Protein AF-X1IV33-F1 (afdb_monomer_lite)

Secondary structure (DSSP, 8-state):
--SHHHHHHHHHHHHHHHHHHHHHHHHH-----TT----PPPB-EEEEE-SSS-SBS---------S--TT-----SS---EEEEEESSB---------------TT----------

Sequence (117 aa):
MKKQIPFSIMAIGIVSLLVGSATFAYFSDTETSSDNTFTAGTFADLKLLDNNEDWGDGVTATWTATDMIPGQEFLFNVERVGLAYYSGTVPPDSLEITCNYSVDETSNPVESDTDPE

Organism: NCBI:txid412755

Structure (mmCIF, N/CA/C/O backbone):
data_AF-X1IV33-F1
#
_entry.id   AF-X1IV33-F1
#
loop_
_atom_site.group_PDB
_atom_site.id
_atom_site.type_symbol
_atom_site.label_atom_id
_atom_site.label_alt_id
_atom_site.label_comp_id
_atom_site.label_asym_id
_atom_site.label_entity_id
_atom_site.label_seq_id
_atom_site.pdbx_PDB_ins_code
_atom_site.Cartn_x
_atom_site.Cartn_y
_atom_site.Cartn_z
_atom_site.occupancy
_atom_site.B_iso_or_equiv
_atom_site.auth_seq_id
_atom_site.auth_comp_id
_atom_site.auth_asym_id
_atom_site.auth_atom_id
_atom_site.pdbx_PDB_model_num
ATOM 1 N N . MET A 1 1 ? -64.073 -13.142 61.816 1.00 56.25 1 MET A N 1
ATOM 2 C CA . MET A 1 1 ? -63.851 -12.907 60.368 1.00 56.25 1 MET A CA 1
ATOM 3 C C . MET A 1 1 ? -63.119 -11.587 60.027 1.00 56.25 1 MET A C 1
ATOM 5 O O . MET A 1 1 ? -62.959 -11.300 58.856 1.00 56.25 1 MET A O 1
ATOM 9 N N . LYS A 1 2 ? -62.579 -10.802 60.987 1.00 60.72 2 LYS A N 1
ATOM 10 C CA . LYS A 1 2 ? -61.935 -9.488 60.702 1.00 60.72 2 LYS A CA 1
ATOM 11 C C . LYS A 1 2 ? -60.402 -9.510 60.497 1.00 60.72 2 LYS A C 1
ATOM 13 O O . LYS A 1 2 ? -59.841 -8.524 60.044 1.00 60.72 2 LYS A O 1
ATOM 18 N N . LYS A 1 3 ? -59.719 -10.627 60.800 1.00 61.78 3 LYS A N 1
ATOM 19 C CA . LYS A 1 3 ? -58.250 -10.774 60.660 1.00 61.78 3 LYS A CA 1
ATOM 20 C C . LYS A 1 3 ? -57.781 -11.086 59.227 1.00 61.78 3 LYS A C 1
ATOM 22 O O . LYS A 1 3 ? -56.589 -11.045 58.960 1.00 61.78 3 LYS A O 1
ATOM 27 N N . GLN A 1 4 ? -58.704 -11.395 58.313 1.00 74.38 4 GLN A N 1
ATOM 28 C CA . GLN A 1 4 ? -58.365 -11.786 56.938 1.00 74.38 4 GLN A CA 1
ATOM 29 C C . GLN A 1 4 ? -58.073 -10.587 56.026 1.00 74.38 4 GLN A C 1
ATOM 31 O O . GLN A 1 4 ? -57.248 -10.692 55.127 1.00 74.38 4 GLN A O 1
ATOM 36 N N . ILE A 1 5 ? -58.675 -9.432 56.313 1.00 84.44 5 ILE A N 1
ATOM 37 C CA . ILE A 1 5 ? -58.436 -8.180 55.585 1.00 84.44 5 ILE A CA 1
ATOM 38 C C . ILE A 1 5 ? -56.978 -7.700 55.729 1.00 84.44 5 ILE A C 1
ATOM 40 O O . ILE A 1 5 ? -56.331 -7.509 54.702 1.00 84.44 5 ILE A O 1
ATOM 44 N N . PRO A 1 6 ? -56.396 -7.569 56.943 1.00 85.19 6 PRO A N 1
ATOM 45 C CA . PRO 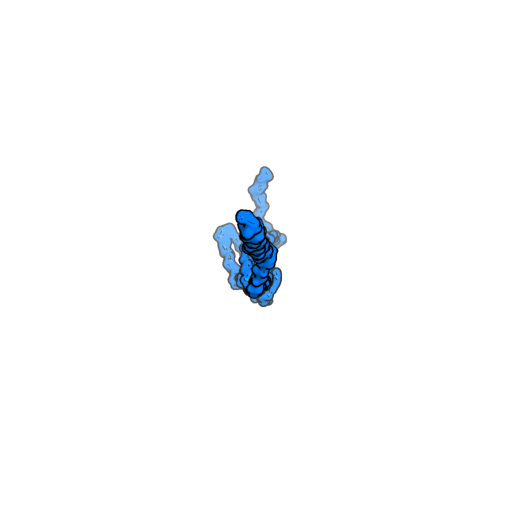A 1 6 ? -54.997 -7.153 57.069 1.00 85.19 6 PRO A CA 1
ATOM 46 C C . PRO A 1 6 ? -54.020 -8.176 56.474 1.00 85.19 6 PRO A C 1
ATOM 48 O O . PRO A 1 6 ? -53.000 -7.788 55.917 1.00 85.19 6 PRO A O 1
ATOM 51 N N . PHE A 1 7 ? -54.348 -9.470 56.523 1.00 88.69 7 PHE A N 1
ATOM 52 C CA . PHE A 1 7 ? -53.521 -10.516 55.921 1.00 88.69 7 PHE A CA 1
ATOM 53 C C . PHE A 1 7 ? -53.513 -10.442 54.386 1.00 88.69 7 PHE A C 1
ATOM 55 O O . PHE A 1 7 ? -52.470 -10.602 53.760 1.00 88.69 7 PHE A O 1
ATOM 62 N N . SER A 1 8 ? -54.661 -10.142 53.776 1.00 88.25 8 SER A N 1
ATOM 63 C CA . SER A 1 8 ? -54.775 -9.969 52.326 1.00 88.25 8 SER A CA 1
ATOM 64 C C . SER A 1 8 ? -54.055 -8.705 51.840 1.00 88.25 8 SER A C 1
ATOM 66 O O . SER A 1 8 ? -53.343 -8.757 50.841 1.00 88.25 8 SER A O 1
ATOM 68 N N . ILE A 1 9 ? -54.141 -7.602 52.592 1.00 92.06 9 ILE A N 1
ATOM 69 C CA . ILE A 1 9 ? -53.383 -6.370 52.310 1.00 92.06 9 ILE A CA 1
ATOM 70 C C . ILE A 1 9 ? -51.874 -6.620 52.424 1.00 92.06 9 ILE A C 1
ATOM 72 O O . ILE A 1 9 ? -51.110 -6.183 51.567 1.00 92.06 9 ILE A O 1
ATOM 76 N N . MET A 1 10 ? -51.444 -7.369 53.444 1.00 93.44 10 MET A N 1
ATOM 77 C CA . MET A 1 10 ? -50.041 -7.748 53.617 1.00 93.44 10 MET A CA 1
ATOM 78 C C . MET A 1 10 ? -49.538 -8.610 52.453 1.00 93.44 10 MET A C 1
ATOM 80 O O . MET A 1 10 ? -48.460 -8.351 51.928 1.00 93.44 10 MET A O 1
ATOM 84 N N . ALA A 1 11 ? -50.330 -9.587 52.002 1.00 94.06 11 ALA A N 1
ATOM 85 C CA . ALA A 1 11 ? -49.977 -10.427 50.860 1.00 94.06 11 ALA A CA 1
ATOM 86 C C . ALA A 1 11 ? -49.825 -9.613 49.563 1.00 94.06 11 ALA A C 1
ATOM 88 O O . ALA A 1 11 ? -48.844 -9.788 48.845 1.00 94.06 11 ALA A O 1
ATOM 89 N N . ILE A 1 12 ? -50.742 -8.678 49.291 1.00 94.44 12 ILE A N 1
ATOM 90 C CA . ILE A 1 12 ? -50.657 -7.787 48.123 1.00 94.44 12 ILE A CA 1
ATOM 91 C C . ILE A 1 12 ? -49.418 -6.890 48.218 1.00 94.44 12 ILE A C 1
ATOM 93 O O . ILE A 1 12 ? -48.691 -6.755 47.240 1.00 94.44 12 ILE A O 1
ATOM 97 N N . GLY A 1 13 ? -49.132 -6.322 49.393 1.00 95.31 13 GLY A N 1
ATOM 98 C CA . GLY A 1 13 ? -47.937 -5.502 49.606 1.00 95.31 13 GLY A CA 1
ATOM 99 C C . GLY A 1 13 ? -46.636 -6.260 49.328 1.00 95.31 13 GLY A C 1
ATOM 100 O O . GLY A 1 13 ? -45.744 -5.726 48.673 1.00 95.31 13 GLY A O 1
ATOM 101 N N . ILE A 1 14 ? -46.551 -7.521 49.762 1.00 95.75 14 ILE A N 1
ATOM 102 C CA . ILE A 1 14 ? -45.385 -8.383 49.520 1.00 95.75 14 ILE A CA 1
ATOM 103 C C . ILE A 1 14 ? -45.226 -8.688 48.026 1.00 95.75 14 ILE A C 1
ATOM 105 O O . ILE A 1 14 ? -44.123 -8.571 47.496 1.00 95.75 14 ILE A O 1
ATOM 109 N N . VAL A 1 15 ? -46.311 -9.035 47.328 1.00 95.69 15 VAL A N 1
ATOM 110 C CA . VAL A 1 15 ? -46.268 -9.313 45.882 1.00 95.69 15 VAL A CA 1
ATOM 111 C C . VAL A 1 15 ? -45.851 -8.069 45.097 1.00 95.69 15 VAL A C 1
ATOM 113 O O . VAL A 1 15 ? -44.978 -8.155 44.237 1.00 95.69 15 VAL A O 1
ATOM 116 N N . SER A 1 16 ? -46.406 -6.903 45.429 1.00 94.94 16 SER A N 1
ATOM 117 C CA . SER A 1 16 ? -46.044 -5.634 44.791 1.00 94.94 16 SER A CA 1
ATOM 118 C C . SER A 1 16 ? -44.576 -5.267 45.010 1.00 94.94 16 SER A C 1
ATOM 120 O O . SER A 1 16 ? -43.930 -4.781 44.086 1.00 94.94 16 SER A O 1
ATOM 122 N N . LEU A 1 17 ? -44.027 -5.532 46.200 1.00 95.44 17 LEU A N 1
ATOM 123 C CA . LEU A 1 17 ? -42.605 -5.327 46.491 1.00 95.44 17 LEU A CA 1
ATOM 124 C C . LEU A 1 17 ? -41.708 -6.265 45.681 1.00 95.44 17 LEU A C 1
ATOM 126 O O . LEU A 1 17 ? -40.700 -5.809 45.154 1.00 95.44 17 LEU A O 1
ATOM 130 N N . LEU A 1 18 ? -42.074 -7.544 45.562 1.00 94.75 18 LEU A N 1
ATOM 131 C CA . LEU A 1 18 ? -41.310 -8.533 44.793 1.00 94.75 18 LEU A CA 1
ATOM 132 C C . LEU A 1 18 ? -41.297 -8.211 43.296 1.00 94.75 18 LEU A C 1
ATOM 134 O O . LEU A 1 18 ? -40.245 -8.247 42.665 1.00 94.75 18 LEU A O 1
ATOM 138 N N . VAL A 1 19 ? -42.455 -7.870 42.726 1.00 94.94 19 VAL A N 1
ATOM 139 C CA . VAL A 1 19 ? -42.554 -7.508 41.304 1.00 94.94 19 VAL A CA 1
ATOM 140 C C . VAL A 1 19 ? -41.881 -6.160 41.049 1.00 94.94 19 VAL A C 1
ATOM 142 O O . VAL A 1 19 ? -41.137 -6.017 40.080 1.00 94.94 19 VAL A O 1
ATOM 145 N N . GLY A 1 20 ? -42.096 -5.180 41.929 1.00 94.38 20 GLY A N 1
ATOM 146 C CA . GLY A 1 20 ? -41.507 -3.850 41.812 1.00 94.38 20 GLY A CA 1
ATOM 147 C C . GLY A 1 20 ? -39.982 -3.872 41.882 1.00 94.38 20 GLY A C 1
ATOM 148 O O . GLY A 1 20 ? -39.334 -3.240 41.053 1.00 94.38 20 GLY A O 1
ATOM 149 N N . SER A 1 21 ? -39.400 -4.634 42.813 1.00 92.25 21 SER A N 1
ATOM 150 C CA . SER A 1 21 ? -37.943 -4.733 42.958 1.00 92.25 21 SER A CA 1
ATOM 151 C C . SER A 1 21 ? -37.289 -5.497 41.810 1.00 92.25 21 SER A C 1
ATOM 153 O O . SER A 1 21 ? -36.253 -5.059 41.321 1.00 92.25 21 SER A O 1
ATOM 155 N N . ALA A 1 22 ? -37.908 -6.579 41.326 1.00 90.56 22 ALA A N 1
ATOM 156 C CA . ALA A 1 22 ? -37.414 -7.326 40.170 1.00 90.56 22 ALA A CA 1
ATOM 157 C C . ALA A 1 22 ? -37.436 -6.478 38.890 1.00 90.56 22 ALA A C 1
ATOM 159 O O . ALA A 1 22 ? -36.470 -6.461 38.132 1.00 90.56 22 ALA A O 1
ATOM 160 N N . THR A 1 23 ? -38.523 -5.732 38.677 1.00 92.69 23 THR A N 1
ATOM 161 C CA . THR A 1 23 ? -38.667 -4.842 37.518 1.00 92.69 23 THR A CA 1
ATOM 162 C C . THR A 1 23 ? -37.685 -3.675 37.605 1.00 92.69 23 THR A C 1
ATOM 164 O O . THR A 1 23 ? -37.030 -3.349 36.621 1.00 92.69 23 THR A O 1
ATOM 167 N N . PHE A 1 24 ? -37.529 -3.076 38.791 1.00 94.44 24 PHE A N 1
ATOM 168 C CA . PHE A 1 24 ? -36.535 -2.030 39.023 1.00 94.44 24 PHE A CA 1
ATOM 169 C C . PHE A 1 24 ? -35.121 -2.539 38.752 1.00 94.44 24 PHE A C 1
ATOM 171 O O . PHE A 1 24 ? -34.408 -1.894 37.999 1.00 94.44 24 PHE A O 1
ATOM 178 N N . ALA A 1 25 ? -34.753 -3.711 39.2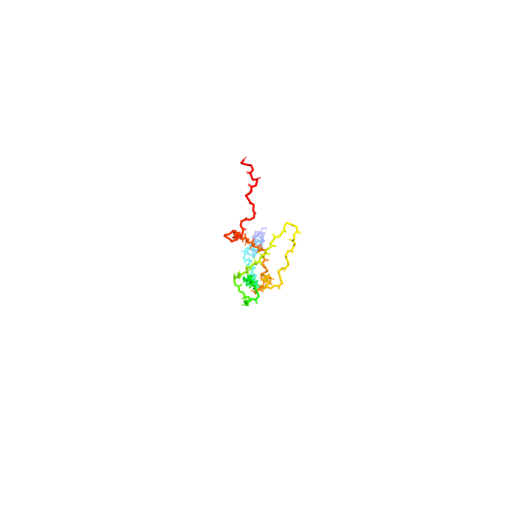81 1.00 89.50 25 ALA A N 1
ATOM 179 C CA . ALA A 1 25 ? -33.451 -4.322 39.037 1.00 89.50 25 ALA A CA 1
ATOM 180 C C . ALA A 1 25 ? -33.196 -4.530 37.536 1.00 89.50 25 ALA A C 1
ATOM 182 O O . ALA A 1 25 ? -32.165 -4.089 37.043 1.00 89.50 25 ALA A O 1
ATOM 183 N N . TYR A 1 26 ? -34.166 -5.095 36.806 1.00 89.69 26 TYR A N 1
ATOM 184 C CA . TYR A 1 26 ? -34.070 -5.329 35.359 1.00 89.69 26 TYR A CA 1
ATOM 185 C C . TYR A 1 26 ? -33.835 -4.046 34.548 1.00 89.69 26 TYR A C 1
ATOM 187 O O . TYR A 1 26 ? -33.067 -4.057 33.594 1.00 89.69 26 TYR A O 1
ATOM 195 N N . PHE A 1 27 ? -34.484 -2.935 34.913 1.00 92.06 27 PHE A N 1
ATOM 196 C CA . PHE A 1 27 ? -34.331 -1.658 34.201 1.00 92.06 27 PHE A CA 1
ATOM 197 C C . PHE A 1 27 ? -33.218 -0.759 34.749 1.00 92.06 27 PHE A C 1
ATOM 199 O O . PHE A 1 27 ? -32.835 0.200 34.084 1.00 92.06 27 PHE A O 1
ATOM 206 N N . SER A 1 28 ? -32.729 -1.022 35.960 1.00 91.81 28 SER A N 1
ATOM 207 C CA . SER A 1 28 ? -31.590 -0.313 36.547 1.00 91.81 28 SER A CA 1
ATOM 208 C C . SER A 1 28 ? -30.252 -0.928 36.156 1.00 91.81 28 SER A C 1
ATOM 210 O O . SER A 1 28 ? -29.217 -0.294 36.361 1.00 91.81 28 SER A O 1
ATOM 212 N N . ASP A 1 29 ? -30.273 -2.157 35.636 1.00 83.25 29 ASP A N 1
ATOM 213 C CA . ASP A 1 29 ? -29.064 -2.864 35.258 1.00 83.25 29 ASP A CA 1
ATOM 214 C C . ASP A 1 29 ? -28.351 -2.117 34.128 1.00 83.25 29 ASP A C 1
ATOM 216 O O . ASP A 1 29 ? -28.918 -1.833 33.071 1.00 83.25 29 ASP A O 1
ATOM 220 N N . THR A 1 30 ? -27.114 -1.717 34.400 1.00 86.56 30 THR A N 1
ATOM 221 C CA . THR A 1 30 ? -26.260 -0.993 33.462 1.00 86.56 30 THR A CA 1
ATOM 222 C C . THR A 1 30 ? -24.955 -1.753 33.376 1.00 86.56 30 THR A C 1
ATOM 224 O O . THR A 1 30 ? -24.044 -1.558 34.183 1.00 86.56 30 THR A O 1
ATOM 227 N N . GLU A 1 31 ? -24.869 -2.619 32.376 1.00 80.75 31 GLU A N 1
ATOM 228 C CA . GLU A 1 31 ? -23.650 -3.354 32.084 1.00 80.75 31 GLU A CA 1
ATOM 229 C C . GLU A 1 31 ? -22.600 -2.388 31.527 1.00 80.75 31 GLU A C 1
ATOM 231 O O . GLU A 1 31 ? -22.704 -1.872 30.410 1.00 80.75 31 GLU A O 1
ATOM 236 N N . THR A 1 32 ? -21.581 -2.102 32.334 1.00 84.50 32 THR A N 1
ATOM 237 C CA . THR A 1 32 ? -20.421 -1.330 31.888 1.00 84.50 32 THR A CA 1
ATOM 238 C C . THR A 1 32 ? -19.411 -2.297 31.301 1.00 84.50 32 THR A C 1
ATOM 240 O O . THR A 1 32 ? -18.742 -3.028 32.025 1.00 84.50 32 THR A O 1
ATOM 243 N N . SER A 1 33 ? -19.273 -2.287 29.978 1.00 80.44 33 SER A N 1
ATOM 244 C CA . SER A 1 33 ? -18.199 -3.022 29.318 1.00 80.44 33 SER A CA 1
ATOM 245 C C . SER A 1 33 ? -16.895 -2.222 29.427 1.00 80.44 33 SER A C 1
ATOM 247 O O . SER A 1 33 ? -16.575 -1.383 28.581 1.00 80.44 33 SER A O 1
ATOM 249 N N . SER A 1 34 ? -16.184 -2.432 30.534 1.00 81.62 34 SER A N 1
ATOM 250 C CA . SER A 1 34 ? -14.814 -1.968 30.757 1.00 81.62 34 SER A CA 1
ATOM 251 C C . SER A 1 34 ? -13.819 -2.865 30.010 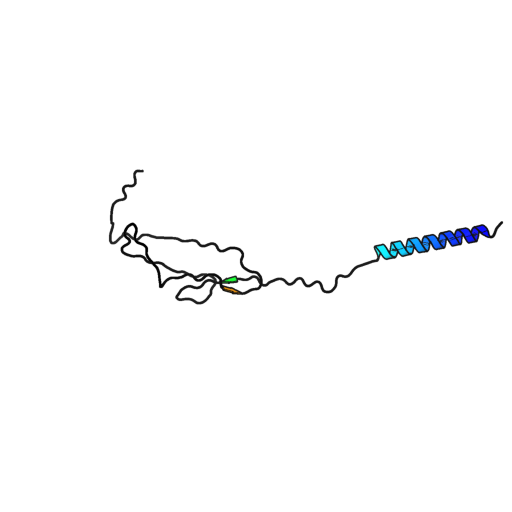1.00 81.62 34 SER A C 1
ATOM 253 O O . SER A 1 34 ? -14.088 -4.043 29.803 1.00 81.62 34 SER A O 1
ATOM 255 N N . ASP A 1 35 ? -12.684 -2.302 29.594 1.00 78.25 35 ASP A N 1
ATOM 256 C CA . ASP A 1 35 ? -11.597 -2.981 28.859 1.00 78.25 35 ASP A CA 1
ATOM 257 C C . ASP A 1 35 ? -11.833 -3.263 27.361 1.00 78.25 35 ASP A C 1
ATOM 259 O O . ASP A 1 35 ? -11.067 -3.990 26.724 1.00 78.25 35 ASP A O 1
ATOM 263 N N . ASN A 1 36 ? -12.816 -2.608 26.735 1.00 71.81 36 ASN A N 1
ATOM 264 C CA . ASN A 1 36 ? -12.882 -2.569 25.273 1.00 71.81 36 ASN A CA 1
ATOM 265 C C . ASN A 1 36 ? -11.725 -1.739 24.708 1.00 71.81 36 ASN A C 1
ATOM 267 O O . ASN A 1 36 ? -11.676 -0.520 24.876 1.00 71.81 36 ASN A O 1
ATOM 271 N N . THR A 1 37 ? -10.813 -2.395 23.997 1.00 78.31 37 THR A N 1
ATOM 272 C CA . THR A 1 37 ? -9.699 -1.729 23.318 1.00 78.31 37 THR A CA 1
ATOM 273 C C . THR A 1 37 ? -9.989 -1.672 21.822 1.00 78.31 37 THR A C 1
ATOM 275 O O . THR A 1 37 ? -9.876 -2.674 21.121 1.00 78.31 37 THR A O 1
ATOM 278 N N . PHE A 1 38 ? -10.346 -0.494 21.311 1.00 70.94 38 PHE A N 1
ATOM 279 C CA . PHE A 1 38 ? -10.332 -0.235 19.871 1.00 70.94 38 PHE A CA 1
ATOM 280 C C . PHE A 1 38 ? -8.910 0.153 19.469 1.00 70.94 38 PHE A C 1
ATOM 282 O O . PHE A 1 38 ? -8.537 1.325 19.503 1.00 70.94 38 PHE A O 1
ATOM 289 N N . THR A 1 39 ? -8.084 -0.835 19.129 1.00 77.12 39 THR A N 1
ATOM 290 C CA . THR A 1 39 ? -6.768 -0.557 18.551 1.00 77.12 39 THR A CA 1
ATOM 291 C C . THR A 1 39 ? -6.961 -0.138 17.100 1.00 77.12 39 THR A C 1
ATOM 293 O O . THR A 1 39 ? -7.165 -0.975 16.224 1.00 77.12 39 THR A O 1
ATOM 296 N N . ALA A 1 40 ? -6.900 1.166 16.837 1.00 73.25 40 ALA A N 1
ATOM 297 C CA . ALA A 1 40 ? -6.696 1.642 15.478 1.00 73.25 40 ALA A CA 1
ATOM 298 C C . ALA A 1 40 ? -5.316 1.156 15.005 1.00 73.25 40 ALA A C 1
ATOM 300 O O . ALA A 1 40 ? -4.311 1.380 15.684 1.00 73.25 40 ALA A O 1
ATOM 301 N N . GLY A 1 41 ? -5.268 0.451 13.873 1.00 72.50 41 GLY A N 1
ATOM 302 C CA . GLY A 1 41 ? -3.999 0.160 13.212 1.00 72.50 41 GLY A CA 1
ATOM 303 C C . GLY A 1 41 ? -3.344 1.452 12.721 1.00 72.50 41 GLY A C 1
ATOM 304 O O . GLY A 1 41 ? -4.020 2.464 12.528 1.00 72.50 41 GLY A O 1
ATOM 305 N N . THR A 1 42 ? -2.029 1.441 12.516 1.00 78.25 42 THR A N 1
ATOM 306 C CA . THR A 1 42 ? -1.382 2.542 11.799 1.00 78.25 42 THR A CA 1
ATOM 307 C C . THR A 1 42 ? -1.627 2.356 10.308 1.00 78.25 42 THR A C 1
ATOM 309 O O . THR A 1 42 ? -1.455 1.248 9.793 1.00 78.25 42 THR A O 1
ATOM 312 N N . PHE A 1 43 ? -2.048 3.426 9.624 1.00 66.75 43 PHE A N 1
ATOM 313 C CA . PHE A 1 43 ? -2.110 3.439 8.164 1.00 66.75 43 PHE A CA 1
ATOM 314 C C . PHE A 1 43 ? -0.725 3.063 7.641 1.00 66.75 43 PHE A C 1
ATOM 316 O O . PHE A 1 43 ? 0.245 3.766 7.930 1.00 66.75 43 PHE A O 1
ATOM 323 N N . ALA A 1 44 ? -0.624 1.919 6.964 1.00 69.94 44 ALA A N 1
ATOM 324 C CA . ALA A 1 44 ? 0.623 1.554 6.331 1.00 69.94 44 ALA A CA 1
ATOM 325 C C . ALA A 1 44 ? 0.752 2.340 5.040 1.00 69.94 44 ALA A C 1
ATOM 327 O O . ALA A 1 44 ? -0.173 2.393 4.231 1.00 69.94 44 ALA A O 1
ATOM 328 N N . ASP A 1 45 ? 1.919 2.936 4.881 1.00 78.44 45 ASP A N 1
ATOM 329 C CA . ASP A 1 45 ? 2.303 3.577 3.645 1.00 78.44 45 ASP A CA 1
ATOM 330 C C . ASP A 1 45 ? 3.096 2.577 2.807 1.00 78.44 45 ASP A C 1
ATOM 332 O O . ASP A 1 45 ? 4.039 1.955 3.316 1.00 78.44 45 ASP A O 1
ATOM 336 N N . LEU A 1 46 ? 2.674 2.373 1.559 1.00 84.44 46 LEU A N 1
ATOM 337 C CA . LEU A 1 46 ? 3.378 1.513 0.620 1.00 84.44 46 LEU A CA 1
ATOM 338 C C . LEU A 1 46 ? 4.498 2.333 -0.009 1.00 84.44 46 LEU A C 1
ATOM 340 O O . LEU A 1 46 ? 4.247 3.229 -0.808 1.00 84.44 46 LEU A O 1
ATOM 344 N N . LYS A 1 47 ? 5.737 1.996 0.334 1.00 87.69 47 LYS A N 1
ATOM 345 C CA . LYS A 1 47 ? 6.920 2.616 -0.247 1.00 87.69 47 LYS A CA 1
ATOM 346 C C . LYS A 1 47 ? 7.401 1.836 -1.465 1.00 87.69 47 LYS A C 1
ATOM 348 O O . LYS A 1 47 ? 7.289 0.606 -1.540 1.00 87.69 47 LYS A O 1
ATOM 353 N N . LEU A 1 48 ? 7.993 2.574 -2.389 1.00 88.62 48 LEU A N 1
ATOM 354 C CA . LEU A 1 48 ? 8.596 2.107 -3.629 1.00 88.62 48 LEU A CA 1
ATOM 355 C C . LEU A 1 48 ? 10.100 2.398 -3.596 1.00 88.62 48 LEU A C 1
ATOM 357 O O . LEU A 1 48 ? 10.524 3.326 -2.916 1.00 88.62 48 LEU 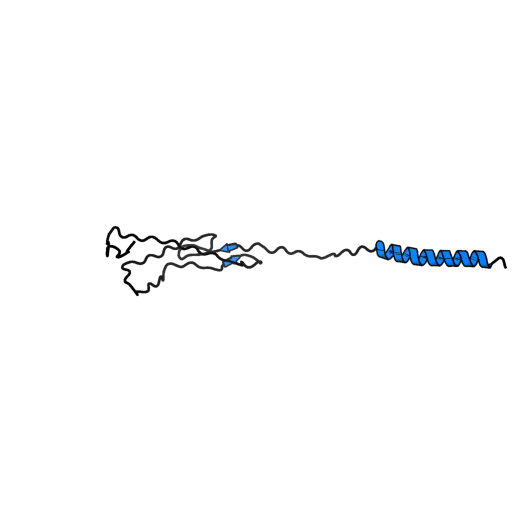A O 1
ATOM 361 N N . LEU A 1 49 ? 10.904 1.617 -4.311 1.00 90.50 49 LEU A N 1
ATOM 362 C CA . LEU A 1 49 ? 12.318 1.933 -4.558 1.00 90.50 49 LEU A CA 1
ATOM 363 C C . LEU A 1 49 ? 12.656 1.722 -6.028 1.00 90.50 49 LEU A C 1
ATOM 365 O O . LEU A 1 49 ? 11.990 0.935 -6.705 1.00 90.50 49 LEU A O 1
ATOM 369 N N . ASP A 1 50 ? 13.729 2.340 -6.498 1.00 89.62 50 ASP A N 1
ATOM 370 C CA . ASP A 1 50 ? 14.360 1.979 -7.764 1.00 89.62 50 ASP A CA 1
ATOM 371 C C . ASP A 1 50 ? 15.850 1.639 -7.563 1.00 89.62 50 ASP A C 1
ATOM 373 O O . ASP A 1 50 ? 16.274 1.239 -6.476 1.00 89.62 50 ASP A O 1
ATOM 377 N N . ASN A 1 51 ? 16.656 1.655 -8.624 1.00 85.69 51 ASN A N 1
ATOM 378 C CA . ASN A 1 51 ? 18.075 1.310 -8.509 1.00 85.69 51 ASN A CA 1
ATOM 379 C C . ASN A 1 51 ? 18.947 2.406 -7.893 1.00 85.69 51 ASN A C 1
ATOM 381 O O . ASN A 1 51 ? 20.073 2.100 -7.498 1.00 85.69 51 ASN A O 1
ATOM 385 N N . ASN A 1 52 ? 18.461 3.641 -7.822 1.00 85.44 52 ASN A N 1
ATOM 386 C CA . ASN A 1 52 ? 19.248 4.806 -7.439 1.00 85.44 52 ASN A CA 1
ATOM 387 C C . ASN A 1 52 ? 18.691 5.530 -6.199 1.00 85.44 52 ASN A C 1
ATOM 389 O O . ASN A 1 52 ? 19.253 6.539 -5.772 1.00 85.44 52 ASN A O 1
ATOM 393 N N . GLU A 1 53 ? 17.615 5.009 -5.614 1.00 87.06 53 GLU A N 1
ATOM 394 C CA . GLU A 1 53 ? 16.871 5.623 -4.516 1.00 87.06 53 GLU A CA 1
ATOM 395 C C . GLU A 1 53 ? 16.539 4.598 -3.413 1.00 87.06 53 GLU A C 1
ATOM 397 O O . GLU A 1 53 ? 16.354 3.407 -3.679 1.00 87.06 53 GLU A O 1
ATOM 402 N N . ASP A 1 54 ? 16.449 5.065 -2.162 1.00 88.44 54 ASP A N 1
ATOM 403 C CA . ASP A 1 54 ? 15.892 4.295 -1.039 1.00 88.44 54 ASP A CA 1
ATOM 404 C C . ASP A 1 54 ? 14.346 4.287 -1.080 1.00 88.44 54 ASP A C 1
ATOM 406 O O . ASP A 1 54 ? 13.725 4.989 -1.873 1.00 88.44 54 ASP A O 1
ATOM 410 N N . TRP A 1 55 ?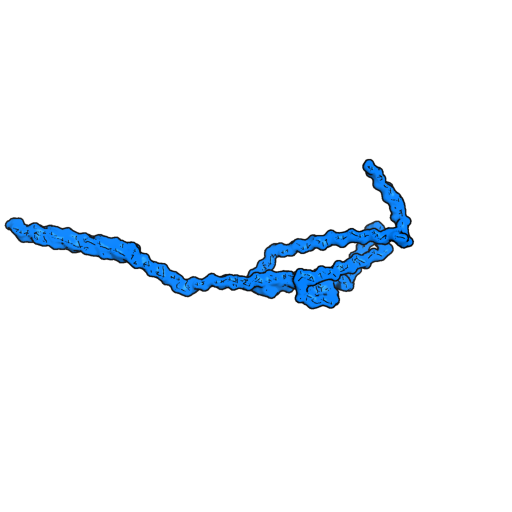 13.706 3.507 -0.199 1.00 89.94 55 TRP A N 1
ATOM 411 C CA . TRP A 1 55 ? 12.242 3.424 -0.093 1.00 89.94 55 TRP A CA 1
ATOM 412 C C . TRP A 1 55 ? 11.572 4.799 0.115 1.00 89.94 55 TRP A C 1
ATOM 414 O O . TRP A 1 55 ? 11.780 5.443 1.146 1.00 89.94 55 TRP A O 1
ATOM 424 N N . GLY A 1 56 ? 10.704 5.203 -0.815 1.00 88.00 56 GLY A N 1
ATOM 425 C CA . GLY A 1 56 ? 9.977 6.478 -0.809 1.00 88.00 56 GLY A CA 1
ATOM 426 C C . GLY A 1 56 ? 8.554 6.385 -1.374 1.00 88.00 56 GLY A C 1
ATOM 427 O O . GLY A 1 56 ? 8.070 5.300 -1.688 1.00 88.00 56 GLY A O 1
ATOM 428 N N . ASP A 1 57 ? 7.872 7.527 -1.485 1.00 84.69 57 ASP A N 1
ATOM 429 C CA . ASP A 1 57 ? 6.433 7.607 -1.838 1.00 84.69 57 ASP A CA 1
ATOM 430 C C . ASP A 1 57 ? 6.180 7.603 -3.351 1.00 84.69 57 ASP A C 1
ATOM 432 O O . ASP A 1 57 ? 5.046 7.526 -3.818 1.00 84.69 57 ASP A O 1
ATOM 436 N N . GLY A 1 58 ? 7.250 7.703 -4.131 1.00 83.12 58 GLY A N 1
ATOM 437 C CA . GLY A 1 58 ? 7.225 7.710 -5.580 1.00 83.12 58 GLY A CA 1
ATOM 438 C C . GLY A 1 58 ? 8.643 7.554 -6.096 1.00 83.12 58 GLY A C 1
ATOM 439 O O . GLY A 1 58 ? 9.562 8.149 -5.542 1.00 83.12 58 GLY A O 1
ATOM 440 N N . VAL A 1 59 ? 8.797 6.749 -7.142 1.00 86.00 59 VAL A N 1
ATOM 441 C CA . VAL A 1 59 ? 10.074 6.498 -7.818 1.00 86.00 59 VAL A CA 1
ATOM 442 C C . VAL A 1 59 ? 9.862 6.585 -9.319 1.00 86.00 59 VAL A C 1
ATOM 444 O O . VAL A 1 59 ? 8.751 6.352 -9.803 1.00 86.00 59 VAL A O 1
ATOM 447 N N . THR A 1 60 ? 10.909 6.928 -10.065 1.00 84.00 60 THR A N 1
ATOM 448 C CA . THR A 1 60 ? 10.844 7.031 -11.528 1.00 84.00 60 THR A CA 1
ATOM 449 C C . THR A 1 60 ? 11.949 6.191 -12.154 1.00 84.00 60 THR A C 1
ATOM 451 O O . THR A 1 60 ? 13.096 6.613 -12.224 1.00 84.00 60 THR A O 1
ATOM 454 N N . ALA A 1 61 ? 11.585 5.028 -12.695 1.00 82.88 61 ALA A N 1
ATOM 455 C CA . ALA A 1 61 ? 12.481 4.222 -13.518 1.00 82.88 61 ALA A CA 1
ATOM 456 C C . ALA A 1 61 ? 12.237 4.508 -15.011 1.00 82.88 61 ALA A C 1
ATOM 458 O O . ALA A 1 61 ? 11.089 4.625 -15.441 1.00 82.88 61 ALA A O 1
ATOM 459 N N . THR A 1 62 ? 13.308 4.621 -15.802 1.00 82.25 62 THR A N 1
ATOM 460 C CA . THR A 1 62 ? 13.230 4.926 -17.243 1.00 82.25 62 THR A CA 1
ATOM 461 C C . THR A 1 62 ? 13.895 3.836 -18.064 1.00 82.25 62 THR A C 1
ATOM 463 O O . THR A 1 62 ? 15.100 3.874 -18.219 1.00 82.25 62 THR A O 1
ATOM 466 N N . TRP A 1 63 ? 13.128 2.921 -18.652 1.00 84.56 63 TRP A N 1
ATOM 467 C CA . TRP A 1 63 ? 13.681 1.851 -19.486 1.00 84.56 63 TRP A CA 1
ATOM 468 C C . TRP A 1 63 ? 14.000 2.311 -20.905 1.00 84.56 63 TRP A C 1
ATOM 470 O O . TRP A 1 63 ? 13.101 2.703 -21.647 1.00 84.56 63 TRP A O 1
ATOM 480 N N . THR A 1 64 ? 15.273 2.217 -21.300 1.00 84.00 64 THR A N 1
ATOM 481 C CA . THR A 1 64 ? 15.718 2.581 -22.657 1.00 84.00 64 THR A CA 1
ATOM 482 C C . THR A 1 64 ? 16.127 1.348 -23.456 1.00 84.00 64 THR A C 1
ATOM 484 O O . THR A 1 64 ? 17.133 0.707 -23.150 1.00 84.00 64 THR A O 1
ATOM 487 N N . ALA A 1 65 ? 15.373 1.031 -24.509 1.00 83.75 65 ALA A N 1
ATOM 488 C CA . ALA A 1 65 ? 15.757 0.044 -25.516 1.00 83.75 65 ALA A CA 1
ATOM 489 C C . ALA A 1 65 ? 16.184 0.756 -26.805 1.00 83.75 65 ALA A C 1
ATOM 491 O O . ALA A 1 65 ? 15.484 1.645 -27.286 1.00 83.75 65 ALA A O 1
ATOM 492 N N . THR A 1 66 ? 17.320 0.354 -27.374 1.00 83.44 66 THR A N 1
ATOM 493 C CA . THR A 1 66 ? 17.818 0.854 -28.664 1.00 83.44 66 THR A CA 1
ATOM 494 C C . THR A 1 66 ? 17.858 -0.274 -29.685 1.00 83.44 66 THR A C 1
ATOM 496 O O . THR A 1 66 ? 17.939 -1.439 -29.305 1.00 83.44 66 THR A O 1
ATOM 499 N N . ASP A 1 67 ? 17.809 0.067 -30.976 1.00 82.25 67 ASP A N 1
ATOM 500 C CA . ASP A 1 67 ? 17.901 -0.899 -32.083 1.00 82.25 67 ASP A CA 1
ATOM 501 C C . ASP A 1 67 ? 16.889 -2.052 -31.960 1.00 82.25 67 ASP A C 1
ATOM 503 O O . ASP A 1 67 ? 17.204 -3.230 -32.158 1.00 82.25 67 ASP A O 1
ATOM 507 N N . MET A 1 68 ? 15.655 -1.716 -31.573 1.00 81.12 68 MET A N 1
ATOM 508 C CA . MET A 1 68 ? 14.588 -2.699 -31.446 1.00 81.12 68 MET A CA 1
ATOM 509 C C . MET A 1 68 ? 14.256 -3.298 -32.814 1.00 81.12 68 MET A C 1
ATOM 511 O O . MET A 1 68 ? 13.921 -2.578 -33.751 1.00 81.12 68 MET A O 1
ATOM 515 N N . ILE A 1 69 ? 14.313 -4.627 -32.914 1.00 82.81 69 ILE A N 1
ATOM 516 C CA . ILE A 1 69 ? 13.854 -5.373 -34.089 1.00 82.81 69 ILE A CA 1
ATOM 517 C C . ILE A 1 69 ? 12.605 -6.197 -33.741 1.00 82.81 69 ILE A C 1
ATOM 519 O O . ILE A 1 69 ? 12.465 -6.637 -32.593 1.00 82.81 69 ILE A O 1
ATOM 523 N N . PRO A 1 70 ? 11.701 -6.450 -34.706 1.00 83.62 70 PRO A N 1
ATOM 524 C CA . PRO A 1 70 ? 10.515 -7.263 -34.463 1.00 83.62 70 PRO A CA 1
ATOM 525 C C . PRO A 1 70 ? 10.861 -8.645 -33.894 1.00 83.62 70 PRO A C 1
ATOM 527 O O . PRO A 1 70 ? 11.696 -9.366 -34.438 1.00 83.62 70 PRO A O 1
ATOM 530 N N . GLY A 1 71 ? 10.195 -9.020 -32.800 1.00 87.38 71 GLY A N 1
ATOM 531 C CA . GLY A 1 71 ? 10.374 -10.317 -32.139 1.00 87.38 71 GLY A CA 1
ATOM 532 C C . GLY A 1 71 ? 11.588 -10.423 -31.209 1.00 87.38 71 GLY A C 1
ATOM 533 O O . GLY A 1 71 ? 11.795 -11.488 -30.633 1.00 87.38 71 GLY A O 1
ATOM 534 N N . GLN A 1 72 ? 12.376 -9.357 -31.034 1.00 87.56 72 GLN A N 1
ATOM 535 C CA . GLN A 1 72 ? 13.463 -9.332 -30.054 1.00 87.56 72 GLN A CA 1
ATOM 536 C C . GLN A 1 72 ? 12.949 -8.952 -28.661 1.00 87.56 72 GLN A C 1
ATOM 538 O O . GLN A 1 72 ? 12.245 -7.958 -28.493 1.00 87.56 72 GLN A O 1
ATOM 543 N N . GLU A 1 73 ? 13.351 -9.726 -27.654 1.00 88.81 73 GLU A N 1
ATOM 544 C CA . GLU A 1 73 ? 13.113 -9.416 -26.245 1.00 88.81 73 GLU A CA 1
ATOM 545 C C . GLU A 1 73 ? 14.280 -8.601 -25.672 1.00 88.81 73 GLU A C 1
ATOM 547 O O . GLU A 1 73 ? 15.449 -8.918 -25.908 1.00 88.81 73 GLU A O 1
ATOM 552 N N . PHE A 1 74 ? 13.966 -7.569 -24.885 1.00 82.44 74 PHE A N 1
ATOM 553 C CA . PHE A 1 74 ? 14.950 -6.804 -24.120 1.00 82.44 74 PHE A CA 1
ATOM 554 C C . PHE A 1 74 ? 14.787 -7.078 -22.630 1.00 82.44 74 PHE A C 1
ATOM 556 O O . PHE A 1 74 ? 13.715 -6.881 -22.060 1.00 82.44 74 PHE A O 1
ATOM 563 N N . LEU A 1 75 ? 15.876 -7.508 -21.994 1.00 82.06 75 LEU A N 1
ATOM 564 C CA . LEU A 1 75 ? 15.948 -7.676 -20.548 1.00 82.06 75 LEU A CA 1
ATOM 565 C C . LEU A 1 75 ? 16.648 -6.465 -19.932 1.00 82.06 75 LEU A C 1
ATOM 567 O O . LEU A 1 75 ? 17.827 -6.216 -20.193 1.00 82.06 75 LEU A O 1
ATOM 571 N N . PHE A 1 76 ? 15.928 -5.727 -19.092 1.00 77.31 76 PHE A N 1
ATOM 572 C CA . PHE A 1 76 ? 16.468 -4.574 -18.383 1.00 77.31 76 PHE A CA 1
ATOM 573 C C . PHE A 1 76 ? 17.027 -4.996 -17.023 1.00 77.31 76 PHE A C 1
ATOM 575 O O . PHE A 1 76 ? 16.288 -5.234 -16.072 1.00 77.31 76 PHE A O 1
ATOM 582 N N . ASN A 1 77 ? 18.354 -5.092 -16.929 1.00 70.31 77 ASN A N 1
ATOM 583 C CA . ASN A 1 77 ? 19.032 -5.572 -15.717 1.00 70.31 77 ASN A CA 1
ATOM 584 C C . ASN A 1 77 ? 19.343 -4.460 -14.698 1.00 70.31 77 ASN A C 1
ATOM 586 O O . ASN A 1 77 ? 19.680 -4.757 -13.553 1.00 70.31 77 ASN A O 1
ATOM 590 N N . VAL A 1 78 ? 19.279 -3.191 -15.115 1.00 70.50 78 VAL A N 1
ATOM 591 C CA . VAL A 1 78 ? 19.774 -2.029 -14.347 1.00 70.50 78 VAL A CA 1
ATOM 592 C C . VAL A 1 78 ? 18.711 -0.984 -14.046 1.00 70.50 78 VAL A C 1
ATOM 594 O O . VAL A 1 78 ? 19.015 -0.011 -13.367 1.00 70.50 78 VAL A O 1
ATOM 597 N N . GLU A 1 79 ? 17.461 -1.201 -14.451 1.00 84.50 79 GLU A N 1
ATOM 598 C CA . GLU A 1 79 ? 16.305 -0.369 -14.099 1.00 84.50 79 GLU A CA 1
ATOM 599 C C . GLU A 1 79 ? 15.206 -1.282 -13.563 1.00 84.50 79 GLU A C 1
ATOM 601 O O . GLU A 1 79 ? 14.758 -2.208 -14.239 1.00 84.50 79 GLU A O 1
ATOM 606 N N . ARG A 1 80 ? 14.825 -1.070 -12.303 1.00 84.75 80 ARG A N 1
ATOM 607 C CA . ARG A 1 80 ? 13.835 -1.868 -11.581 1.00 84.75 80 ARG A CA 1
ATOM 608 C C . ARG A 1 80 ? 12.963 -0.934 -10.762 1.00 84.75 80 ARG A C 1
ATOM 610 O O . ARG A 1 80 ? 13.446 0.091 -10.296 1.00 84.75 80 ARG A O 1
ATOM 617 N N . VAL A 1 81 ? 11.738 -1.365 -10.501 1.00 87.50 81 VAL A N 1
ATOM 618 C CA . VAL A 1 81 ? 10.887 -0.787 -9.462 1.00 87.50 81 VAL A CA 1
ATOM 619 C C . VAL A 1 81 ? 10.634 -1.880 -8.432 1.00 87.50 81 VAL A C 1
ATOM 621 O O . VAL A 1 81 ? 10.100 -2.942 -8.753 1.00 87.50 81 VAL A O 1
ATOM 624 N N . GLY A 1 82 ? 11.091 -1.654 -7.206 1.00 87.44 82 GLY A N 1
ATOM 625 C CA . GLY A 1 82 ? 10.830 -2.516 -6.064 1.00 87.44 82 GLY A CA 1
ATOM 626 C C . GLY A 1 82 ? 9.486 -2.167 -5.439 1.00 87.44 82 GLY A C 1
ATOM 627 O O . GLY A 1 82 ? 9.220 -1.006 -5.135 1.00 87.44 82 GLY A O 1
ATOM 628 N N . LEU A 1 83 ? 8.656 -3.186 -5.231 1.00 85.12 83 LEU A N 1
ATOM 629 C CA . LEU A 1 83 ? 7.341 -3.080 -4.606 1.00 85.12 83 LEU A CA 1
ATOM 630 C C . LEU A 1 83 ? 7.366 -3.820 -3.260 1.00 85.12 83 LEU A C 1
ATOM 632 O O . LEU A 1 83 ? 8.100 -4.799 -3.123 1.00 85.12 83 LEU A O 1
ATOM 636 N N . ALA A 1 84 ? 6.514 -3.401 -2.319 1.00 75.44 84 ALA A N 1
ATOM 637 C CA . ALA A 1 84 ? 6.166 -4.114 -1.077 1.00 75.44 84 ALA A CA 1
ATOM 638 C C . ALA A 1 84 ? 6.916 -3.764 0.223 1.00 75.44 84 ALA A C 1
ATOM 640 O O . ALA A 1 84 ? 6.831 -4.534 1.183 1.00 75.44 84 ALA A O 1
ATOM 641 N N . TYR A 1 85 ? 7.558 -2.598 0.339 1.00 76.62 85 TYR A N 1
ATOM 642 C CA . TYR A 1 85 ? 7.875 -2.095 1.680 1.00 76.62 85 TYR A CA 1
ATOM 643 C C . TYR A 1 85 ? 6.659 -1.378 2.256 1.00 76.62 85 TYR A C 1
ATOM 645 O O . TYR A 1 85 ? 6.265 -0.331 1.758 1.00 76.62 85 TYR A O 1
ATOM 653 N N . TYR A 1 86 ? 6.054 -1.934 3.301 1.00 78.00 86 TYR A N 1
ATOM 654 C CA . TYR A 1 86 ? 4.976 -1.271 4.026 1.00 78.00 86 TYR A CA 1
ATOM 655 C C . TYR A 1 86 ? 5.386 -1.073 5.484 1.00 78.00 86 TYR A C 1
ATOM 657 O O . TYR A 1 86 ? 5.884 -1.992 6.139 1.00 78.00 86 TYR A O 1
ATOM 665 N N . SER A 1 87 ? 5.189 0.135 6.009 1.00 72.31 87 SER A N 1
ATOM 666 C CA . SER A 1 87 ? 5.456 0.450 7.415 1.00 72.31 87 SER A CA 1
ATOM 667 C C . SER A 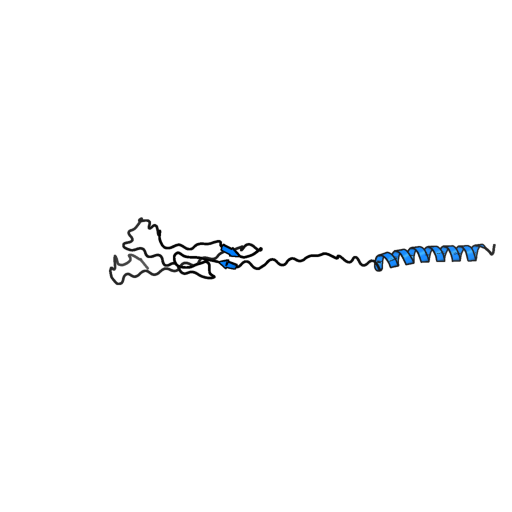1 87 ? 4.132 0.597 8.160 1.00 72.31 87 SER A C 1
ATOM 669 O O . SER A 1 87 ? 3.524 1.661 8.131 1.00 72.31 87 SER A O 1
ATOM 671 N N . GLY A 1 88 ? 3.643 -0.459 8.808 1.00 78.06 88 GLY A N 1
ATOM 672 C CA . GLY A 1 88 ? 2.399 -0.381 9.577 1.00 78.06 88 GLY A CA 1
ATOM 673 C C . GLY A 1 88 ? 1.789 -1.733 9.921 1.00 78.06 88 GLY A C 1
ATOM 674 O O . GLY A 1 88 ? 2.371 -2.782 9.647 1.00 78.06 88 GLY A O 1
ATOM 675 N N . THR A 1 89 ? 0.615 -1.694 10.553 1.00 79.75 89 THR A N 1
ATOM 676 C CA . THR A 1 89 ? -0.127 -2.896 10.974 1.00 79.75 89 THR A CA 1
ATOM 677 C C . THR A 1 89 ? -1.313 -3.232 10.073 1.00 79.75 89 THR A C 1
ATOM 679 O O . THR A 1 89 ? -1.826 -4.347 10.150 1.00 79.75 89 THR A O 1
ATOM 682 N N . VAL A 1 90 ? -1.736 -2.304 9.209 1.00 81.44 90 VAL A N 1
ATOM 683 C CA . VAL A 1 90 ? -2.776 -2.533 8.198 1.00 81.44 90 VAL A CA 1
ATOM 684 C C . VAL A 1 90 ? -2.097 -2.788 6.851 1.00 81.44 90 VAL A C 1
ATOM 686 O O . VAL A 1 90 ? -1.463 -1.871 6.344 1.00 81.44 90 VAL A O 1
ATOM 689 N N . PRO A 1 91 ? -2.176 -3.990 6.260 1.00 77.44 91 PRO A N 1
ATOM 690 C CA . PRO A 1 91 ? -1.568 -4.243 4.957 1.00 77.44 91 PRO A CA 1
ATOM 691 C C . PRO A 1 91 ? -2.283 -3.446 3.845 1.00 77.44 91 PRO A C 1
ATOM 693 O O . PRO A 1 91 ? -3.499 -3.257 3.927 1.00 77.44 91 PRO A O 1
ATOM 696 N N . PRO A 1 92 ? -1.561 -2.986 2.808 1.00 77.06 92 PRO A N 1
ATOM 697 C CA . PRO A 1 92 ? -2.170 -2.354 1.639 1.00 77.06 92 PRO A CA 1
ATOM 698 C C . PRO A 1 92 ? -2.998 -3.364 0.827 1.00 77.06 92 PRO A C 1
ATOM 700 O O . PRO A 1 92 ? -2.642 -4.539 0.754 1.00 77.06 92 PRO A O 1
ATOM 703 N N . ASP A 1 93 ? -4.085 -2.894 0.207 1.00 81.31 93 ASP A N 1
ATOM 704 C CA . ASP A 1 93 ? -5.042 -3.741 -0.530 1.00 81.31 93 ASP A CA 1
ATOM 705 C C . ASP A 1 93 ? -4.839 -3.706 -2.057 1.00 81.31 93 ASP A C 1
ATOM 707 O O . ASP A 1 93 ? -5.018 -4.711 -2.741 1.00 81.31 93 ASP A O 1
ATOM 711 N N . SER A 1 94 ? -4.406 -2.568 -2.611 1.00 78.31 94 SER A N 1
ATOM 712 C CA . SER A 1 94 ? -4.235 -2.389 -4.058 1.00 78.31 94 SER A CA 1
ATOM 713 C C . SER A 1 94 ? -3.022 -1.529 -4.408 1.00 78.31 94 SER A C 1
ATOM 715 O O . SER A 1 94 ? -2.713 -0.574 -3.697 1.00 78.31 94 SER A O 1
ATOM 717 N N . LEU A 1 95 ? -2.394 -1.827 -5.547 1.00 77.50 95 LEU A N 1
ATOM 718 C CA . LEU A 1 95 ? -1.374 -1.003 -6.197 1.00 77.50 95 LEU A CA 1
ATOM 719 C C . LEU A 1 95 ? -1.791 -0.763 -7.654 1.00 77.50 95 LEU A C 1
ATOM 721 O O . LEU A 1 95 ? -2.070 -1.721 -8.373 1.00 77.50 95 LEU A O 1
ATOM 725 N N . GLU A 1 96 ? -1.804 0.497 -8.085 1.00 80.81 96 GLU A N 1
ATOM 726 C CA . GLU A 1 96 ? -2.034 0.889 -9.479 1.00 80.81 96 GLU A CA 1
ATOM 727 C C . GLU A 1 96 ? -0.706 1.312 -10.115 1.00 80.81 96 GLU A C 1
ATOM 729 O O . GLU A 1 96 ? 0.029 2.119 -9.546 1.00 80.81 96 GLU A O 1
ATOM 734 N N . ILE A 1 97 ? -0.381 0.742 -11.279 1.00 80.06 97 ILE A N 1
ATOM 735 C CA . ILE A 1 97 ? 0.845 1.043 -12.026 1.00 80.06 97 ILE A CA 1
ATOM 736 C C . ILE A 1 97 ? 0.445 1.602 -13.386 1.00 80.06 97 ILE A C 1
ATOM 738 O O . ILE A 1 97 ? -0.219 0.920 -14.168 1.00 80.06 97 ILE A O 1
ATOM 742 N N . THR A 1 98 ? 0.899 2.818 -13.676 1.00 83.38 98 THR A N 1
ATOM 743 C CA . THR A 1 98 ? 0.668 3.488 -14.957 1.00 83.38 98 THR A CA 1
ATOM 744 C C . THR A 1 98 ? 1.976 3.590 -15.721 1.00 83.38 98 THR A C 1
ATOM 746 O O . THR A 1 98 ? 2.950 4.153 -15.223 1.00 83.38 98 THR A O 1
ATOM 749 N N . CYS A 1 99 ? 1.987 3.079 -16.949 1.00 82.19 99 CYS A N 1
ATOM 750 C CA . CYS A 1 99 ? 3.130 3.167 -17.849 1.00 82.19 99 CYS A CA 1
ATOM 751 C C . CYS A 1 99 ? 2.822 4.156 -18.974 1.00 82.19 99 CYS A C 1
ATOM 753 O O . CYS A 1 99 ? 1.768 4.070 -19.599 1.00 82.19 99 CYS A O 1
ATOM 755 N N . ASN A 1 100 ? 3.768 5.046 -19.265 1.00 86.62 100 ASN A N 1
ATOM 756 C CA . ASN A 1 100 ? 3.755 5.891 -20.456 1.00 86.62 100 ASN A CA 1
ATOM 757 C C . ASN A 1 100 ? 4.983 5.561 -21.307 1.00 86.62 100 ASN A C 1
ATOM 759 O O . ASN A 1 100 ? 6.024 5.192 -20.766 1.00 86.62 100 ASN A O 1
ATOM 763 N N . TYR A 1 101 ? 4.866 5.709 -22.625 1.00 83.38 101 TYR A N 1
ATOM 764 C CA . TYR A 1 101 ? 5.975 5.507 -23.553 1.00 83.38 101 TYR A CA 1
ATOM 765 C C . TYR A 1 101 ? 6.044 6.652 -24.564 1.00 83.38 101 TYR A C 1
ATOM 767 O O . TYR A 1 101 ? 5.044 7.306 -24.860 1.00 83.38 101 TYR A O 1
ATOM 775 N N . SER A 1 102 ? 7.238 6.881 -25.101 1.00 82.69 102 SER A N 1
ATOM 776 C CA . SER A 1 102 ? 7.484 7.783 -26.223 1.00 82.69 102 SER A CA 1
ATOM 777 C C . SER A 1 102 ? 8.474 7.126 -27.173 1.00 82.69 102 SER A C 1
ATOM 779 O O . SER A 1 102 ? 9.442 6.523 -26.713 1.00 82.69 102 SER A O 1
ATOM 781 N N . VAL A 1 103 ? 8.248 7.268 -28.477 1.00 78.75 103 VAL A N 1
ATOM 782 C CA . VAL A 1 103 ? 9.175 6.812 -29.518 1.00 78.75 103 VAL A CA 1
ATOM 783 C C . VAL A 1 103 ? 9.841 8.044 -30.127 1.00 78.75 103 VAL A C 1
ATOM 785 O O . VAL A 1 103 ? 9.151 8.997 -30.486 1.00 78.75 103 VAL A O 1
ATOM 788 N N . ASP A 1 104 ? 11.172 8.040 -30.208 1.00 73.94 104 ASP A N 1
ATOM 789 C CA . ASP A 1 104 ? 11.946 9.078 -30.894 1.00 73.94 104 ASP A CA 1
ATOM 790 C C . ASP A 1 104 ? 12.544 8.508 -32.184 1.00 73.94 104 ASP A C 1
ATOM 792 O O . ASP A 1 104 ? 13.485 7.716 -32.158 1.00 73.94 104 ASP A O 1
ATOM 796 N N . GLU A 1 105 ? 11.987 8.928 -33.318 1.00 69.62 105 GLU A N 1
ATOM 797 C CA . GLU A 1 105 ? 12.406 8.500 -34.658 1.00 69.62 105 GLU A CA 1
ATOM 798 C C . GLU A 1 105 ? 13.233 9.572 -35.386 1.00 69.62 105 GLU A C 1
ATOM 800 O O . GLU A 1 105 ? 13.558 9.429 -36.566 1.00 69.62 105 GLU A O 1
ATOM 805 N N . THR A 1 106 ? 13.608 10.664 -34.707 1.00 67.50 106 THR A N 1
ATOM 806 C CA . THR A 1 106 ? 14.200 11.854 -35.349 1.00 67.50 106 THR A CA 1
ATOM 807 C C . THR A 1 106 ? 15.556 11.608 -36.014 1.00 67.50 106 THR A C 1
ATOM 809 O O . THR A 1 106 ? 15.965 12.392 -36.872 1.00 67.50 106 THR A O 1
ATOM 812 N N . SER A 1 107 ? 16.250 10.524 -35.656 1.00 60.38 107 SER A N 1
ATOM 813 C CA . SER A 1 107 ? 17.567 10.175 -36.204 1.00 60.38 107 SER A CA 1
ATOM 814 C C . SER A 1 107 ? 17.578 8.948 -37.123 1.00 60.38 107 SER A C 1
ATOM 816 O O . SER A 1 107 ? 18.576 8.743 -37.815 1.00 60.38 107 SER A O 1
ATOM 818 N N . ASN A 1 108 ? 16.498 8.156 -37.174 1.00 58.06 108 ASN A N 1
ATOM 819 C CA . ASN A 1 108 ? 16.425 6.950 -38.004 1.00 58.06 108 ASN A CA 1
ATOM 820 C C . ASN A 1 108 ? 14.959 6.563 -38.325 1.00 58.06 108 ASN A C 1
ATOM 822 O O . ASN A 1 108 ? 14.418 5.659 -37.689 1.00 58.06 108 ASN A O 1
ATOM 826 N N . PRO A 1 109 ? 14.292 7.240 -39.281 1.00 60.84 109 PRO A N 1
ATOM 827 C CA . PRO A 1 109 ? 12.930 6.900 -39.686 1.00 60.84 109 PRO A CA 1
ATOM 828 C C . PRO A 1 109 ? 12.955 5.588 -40.479 1.00 60.84 109 PRO A C 1
ATOM 830 O O . PRO A 1 109 ? 13.267 5.582 -41.672 1.00 60.84 109 PRO A O 1
ATOM 833 N N . VAL A 1 110 ? 12.685 4.461 -39.823 1.00 57.31 110 VAL A N 1
ATOM 834 C CA . VAL A 1 110 ? 12.583 3.165 -40.501 1.00 57.31 110 VAL A CA 1
ATOM 835 C C . VAL A 1 110 ? 11.109 2.867 -40.754 1.00 57.31 110 VAL A C 1
ATOM 837 O O . VAL A 1 110 ? 10.411 2.328 -39.906 1.00 57.31 110 VAL A O 1
ATOM 840 N N . GLU A 1 111 ? 10.728 3.217 -41.986 1.00 56.72 111 GLU A N 1
ATOM 841 C CA . GLU A 1 111 ? 9.491 2.927 -42.720 1.00 56.72 111 GLU A CA 1
ATOM 842 C C . GLU A 1 111 ? 8.259 3.797 -42.408 1.00 56.72 111 GLU A C 1
ATOM 844 O O . GLU A 1 111 ? 7.771 3.899 -41.289 1.00 56.72 111 GLU A O 1
ATOM 849 N N . SER A 1 112 ? 7.729 4.402 -43.479 1.00 55.50 112 SER A N 1
ATOM 850 C CA . SER A 1 112 ? 6.379 4.964 -43.530 1.00 55.50 112 SER A CA 1
ATOM 851 C C . SER A 1 112 ? 5.395 3.841 -43.239 1.00 55.50 112 SER A C 1
ATOM 853 O O . SER A 1 112 ? 5.248 2.937 -44.060 1.00 55.50 112 SER A O 1
ATOM 855 N N . ASP A 1 113 ? 4.726 3.932 -42.100 1.00 58.03 113 ASP A N 1
ATOM 856 C CA . ASP A 1 113 ? 3.582 3.116 -41.723 1.00 58.03 113 ASP A CA 1
ATOM 857 C C . ASP A 1 113 ? 2.678 2.803 -42.933 1.00 58.03 113 ASP A C 1
ATOM 859 O O . ASP A 1 113 ? 2.212 3.700 -43.642 1.00 58.03 113 ASP A O 1
ATOM 863 N N . THR A 1 114 ? 2.463 1.516 -43.205 1.00 54.44 114 THR A N 1
ATOM 864 C CA . THR A 1 114 ? 1.377 1.029 -44.061 1.00 54.44 114 THR A CA 1
ATOM 865 C C . THR A 1 114 ? 0.091 0.943 -43.239 1.00 54.44 114 THR A C 1
ATOM 867 O O . THR A 1 114 ? -0.508 -0.130 -43.165 1.00 54.44 114 THR A O 1
ATOM 870 N N . ASP A 1 115 ? -0.321 2.047 -42.619 1.00 48.84 115 ASP A N 1
ATOM 871 C CA . ASP A 1 115 ? -1.635 2.182 -41.991 1.00 48.84 115 ASP A CA 1
ATOM 872 C C . ASP A 1 115 ? -2.639 2.589 -43.079 1.00 48.84 115 ASP A C 1
ATOM 874 O O . ASP A 1 115 ? -2.527 3.684 -43.645 1.00 48.84 115 ASP A O 1
ATOM 878 N N . PRO A 1 116 ? -3.576 1.716 -43.490 1.00 50.12 116 PRO A N 1
ATOM 879 C CA . PRO A 1 116 ? -4.723 2.170 -44.248 1.00 50.12 116 PRO A CA 1
ATOM 880 C C . PRO A 1 116 ? -5.719 2.808 -43.269 1.00 50.12 116 PRO A C 1
ATOM 882 O O . PRO A 1 116 ? -6.188 2.129 -42.359 1.00 50.12 116 PRO A O 1
ATOM 885 N N . GLU A 1 117 ? -6.039 4.087 -43.505 1.00 49.59 117 GLU A N 1
ATOM 886 C CA . GLU A 1 117 ? -7.119 4.830 -42.823 1.00 49.59 117 GLU A CA 1
ATOM 887 C C . GLU A 1 117 ? -8.412 4.024 -42.587 1.00 49.59 117 GLU A C 1
ATOM 889 O O . GLU A 1 117 ? -8.823 3.246 -43.487 1.00 49.59 117 GLU A O 1
#

Radius of gyration: 39.76 Å; chains: 1; bounding box: 84×25×105 Å

Foldseek 3Di:
DPPVVVVVVVVVVVVCCVVVVVVCCVVVDDDDPPPDDPDDKPPKQKFKDWQPDDTDNDDDWDDDDPPDDPPDDDDDPHTDMDTDDIDIDDDDDDDDDDDDDDDDCPPPPDDDDPDDD

pLDDT: mean 80.36, std 11.15, range [48.84, 95.75]

InterPro domains:
  IPR022121 Peptidase M73, camelysin [PF12389] (1-48)
  IPR023833 SipW-dependent-type signal peptide [TIGR04088] (11-43)